Protein AF-J9CCA1-F1 (afdb_monomer)

Secondary structure (DSSP, 8-state):
--HHHHHHHHHHHHHHHHHHHHHHHHHTS-------HHHHHHHHHHH--------SPPPPHHHHHHHHHHHHTS--GGG--------B--HHHHHHHHHH-TT-GGGGT-S-B-

Foldseek 3Di:
DDPVVVVVVVVVVVVVVVVVVVVVVVVPPPPPPPPPVVVVVVVCVVVDDDDLADALDADDPVNVVVVVVVVQPDDDDVNPSPDDDDKDQDQVVLVVVCVVPVPNVSSNHDRMDD

Mean predicted aligned error: 9.98 Å

Organism: NCBI:txid749906

Radius of gyration: 29.13 Å; Cα contacts (8 Å, |Δi|>4): 56; chains: 1; bounding box: 31×52×92 Å

Sequence (114 aa):
MNKYKLVSLVLTVALLATLVRLVFQLEAQPDAQPINRAEVVFQNILARKSVRSFTDEPVRRSQLDTLLRAAMAAPTGRDMRPWKFIVLDERATMDTLAAQLPYAQMLKEAPAAI

Structure (mmCIF, N/CA/C/O backbone):
data_AF-J9CCA1-F1
#
_entry.id   AF-J9CCA1-F1
#
loop_
_atom_site.group_PDB
_atom_site.id
_atom_site.type_symbol
_atom_site.label_atom_id
_atom_site.label_alt_id
_atom_site.label_comp_id
_atom_site.label_asym_id
_atom_site.label_entity_id
_atom_site.label_seq_id
_atom_site.pdbx_PDB_ins_code
_atom_site.Cartn_x
_atom_site.Cartn_y
_atom_site.Cartn_z
_atom_site.occupancy
_atom_site.B_iso_or_equiv
_atom_site.auth_seq_id
_atom_site.auth_comp_id
_atom_site.auth_asym_id
_atom_site.auth_atom_id
_atom_site.pdbx_PDB_model_num
ATOM 1 N N . MET A 1 1 ? 3.220 30.021 -71.509 1.00 63.81 1 MET A N 1
ATOM 2 C CA . MET A 1 1 ? 3.809 29.002 -70.606 1.00 63.81 1 MET A CA 1
ATOM 3 C C . MET A 1 1 ? 2.987 27.722 -70.722 1.00 63.81 1 MET A C 1
ATOM 5 O O . MET A 1 1 ? 1.768 27.818 -70.695 1.00 63.81 1 MET A O 1
ATOM 9 N N . ASN A 1 2 ? 3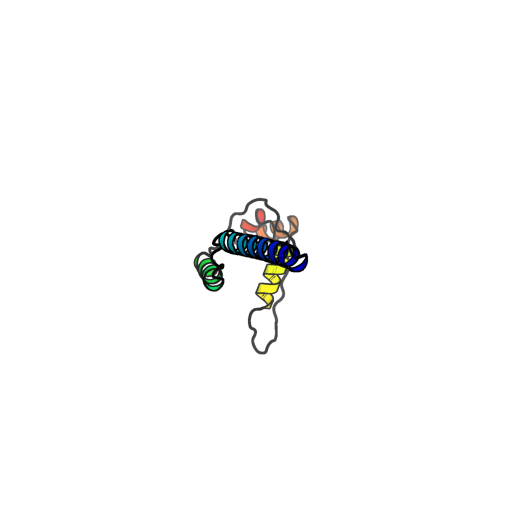.608 26.559 -70.959 1.00 82.81 2 ASN A N 1
ATOM 10 C CA . ASN A 1 2 ? 2.872 25.317 -71.250 1.00 82.81 2 ASN A CA 1
ATOM 11 C C . ASN A 1 2 ? 2.078 24.855 -70.010 1.00 82.81 2 ASN A C 1
ATOM 13 O O . ASN A 1 2 ? 2.614 24.930 -68.904 1.00 82.81 2 ASN A O 1
ATOM 17 N N . LYS A 1 3 ? 0.833 24.385 -70.173 1.00 78.69 3 LYS A N 1
ATOM 18 C CA . LYS A 1 3 ? -0.077 24.041 -69.054 1.00 78.69 3 LYS A CA 1
ATOM 19 C C . LYS A 1 3 ? 0.56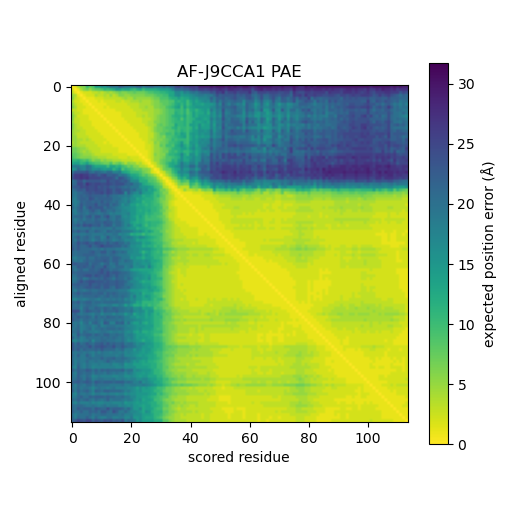9 23.059 -68.063 1.00 78.69 3 LYS A C 1
ATOM 21 O O . LYS A 1 3 ? 0.443 23.223 -66.856 1.00 78.69 3 LYS A O 1
ATOM 26 N N . TYR A 1 4 ? 1.375 22.129 -68.572 1.00 85.56 4 TYR A N 1
ATOM 27 C CA . TYR A 1 4 ? 2.147 21.168 -67.777 1.00 85.56 4 TYR A CA 1
ATOM 28 C C . TYR A 1 4 ? 3.233 21.808 -66.896 1.00 85.56 4 TYR A C 1
ATOM 30 O O . TYR A 1 4 ? 3.473 21.343 -65.787 1.00 85.56 4 TYR A O 1
ATOM 38 N N . LYS A 1 5 ? 3.860 22.908 -67.343 1.00 84.56 5 LYS A N 1
ATOM 39 C CA . LYS A 1 5 ? 4.859 23.643 -66.546 1.00 84.56 5 LYS A CA 1
ATOM 40 C C . LYS A 1 5 ? 4.210 24.377 -65.371 1.00 84.56 5 LYS A C 1
ATOM 42 O O . LYS A 1 5 ? 4.796 24.421 -64.297 1.00 84.56 5 LYS A O 1
ATOM 47 N N . LEU A 1 6 ? 2.997 24.905 -65.560 1.00 87.75 6 LEU A N 1
ATOM 48 C CA . LEU A 1 6 ? 2.233 25.550 -64.488 1.00 87.75 6 LEU A CA 1
ATOM 49 C C . LEU A 1 6 ? 1.795 24.528 -63.427 1.00 87.75 6 LEU A C 1
ATOM 51 O O . LEU A 1 6 ? 1.995 24.763 -62.242 1.00 87.75 6 LEU A O 1
ATOM 55 N N . VAL A 1 7 ? 1.268 23.371 -63.849 1.00 88.81 7 VAL A N 1
ATOM 56 C CA . VAL A 1 7 ? 0.875 22.285 -62.930 1.00 88.81 7 VAL A CA 1
ATOM 57 C C . VAL A 1 7 ? 2.082 21.750 -62.159 1.00 88.81 7 VAL A C 1
ATOM 59 O O . VAL A 1 7 ? 2.013 21.602 -60.942 1.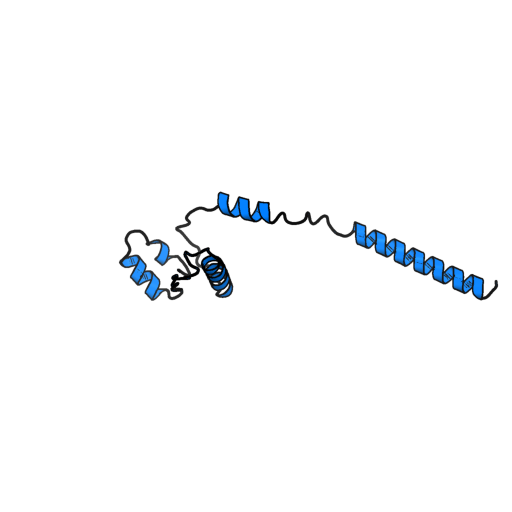00 88.81 7 VAL A O 1
ATOM 62 N N . SER A 1 8 ? 3.208 21.523 -62.842 1.00 90.31 8 SER A N 1
ATOM 63 C CA . SER A 1 8 ? 4.436 21.066 -62.190 1.00 90.31 8 SER A CA 1
ATOM 64 C C . SER A 1 8 ? 4.935 22.060 -61.145 1.00 90.31 8 SER A C 1
ATOM 66 O O . SER A 1 8 ? 5.341 21.616 -60.080 1.00 90.31 8 SER A O 1
ATOM 68 N N . LEU A 1 9 ? 4.882 23.369 -61.425 1.00 94.19 9 LEU A N 1
ATOM 69 C CA . LEU A 1 9 ? 5.314 24.417 -60.495 1.00 94.19 9 LEU A CA 1
ATOM 70 C C . LEU A 1 9 ? 4.442 24.461 -59.233 1.00 94.19 9 LEU A C 1
ATOM 72 O O . LEU A 1 9 ? 4.956 24.590 -58.125 1.00 94.19 9 LEU A O 1
ATOM 76 N N . VAL A 1 10 ? 3.123 24.327 -59.391 1.00 93.62 10 VAL A N 1
ATOM 77 C CA . VAL A 1 10 ? 2.188 24.297 -58.256 1.00 93.62 10 VAL A CA 1
ATOM 78 C C . VAL A 1 10 ? 2.446 23.075 -57.373 1.00 93.62 10 VAL A C 1
ATOM 80 O O . VAL A 1 10 ? 2.468 23.201 -56.150 1.00 93.62 10 VAL A O 1
ATOM 83 N N . LEU A 1 11 ? 2.705 21.909 -57.974 1.00 92.44 11 LEU A N 1
ATOM 84 C CA . LEU A 1 11 ? 3.009 20.683 -57.233 1.00 92.44 11 LEU A CA 1
ATOM 85 C C . LEU A 1 11 ? 4.337 20.770 -56.471 1.00 92.44 11 LEU A C 1
ATOM 87 O O . LEU A 1 11 ? 4.388 20.334 -55.325 1.00 92.44 11 LEU A O 1
ATOM 91 N N . THR A 1 12 ? 5.392 21.364 -57.044 1.00 95.12 12 THR A N 1
ATOM 92 C CA . THR A 1 12 ? 6.661 21.552 -56.317 1.00 95.12 12 THR A CA 1
ATOM 93 C C . THR A 1 12 ? 6.523 22.524 -55.158 1.00 95.12 12 THR A C 1
ATOM 95 O O . THR A 1 12 ? 7.063 22.256 -54.089 1.00 95.12 12 THR A O 1
ATOM 98 N N . VAL A 1 13 ? 5.789 23.627 -55.331 1.00 96.44 13 VAL A N 1
ATOM 99 C CA . VAL A 1 13 ? 5.548 24.585 -54.241 1.00 96.44 13 VAL A CA 1
ATOM 100 C C . VAL A 1 13 ? 4.715 23.945 -53.129 1.00 96.44 13 VAL A C 1
ATOM 102 O O . VAL A 1 13 ? 5.053 24.097 -51.958 1.00 96.44 13 VAL A O 1
ATOM 105 N N . ALA A 1 14 ? 3.674 23.182 -53.476 1.00 95.00 14 ALA A N 1
ATOM 106 C CA . ALA A 1 14 ? 2.872 22.452 -52.499 1.00 95.00 14 ALA A CA 1
ATOM 107 C C . ALA A 1 14 ? 3.709 21.405 -51.746 1.00 95.00 14 ALA A C 1
ATOM 109 O O . ALA A 1 14 ? 3.649 21.347 -50.519 1.00 95.00 14 ALA A O 1
ATOM 110 N N . LEU A 1 15 ? 4.542 20.638 -52.459 1.00 95.44 15 LEU A N 1
ATOM 111 C CA . LEU A 1 15 ? 5.439 19.651 -51.858 1.00 95.44 15 LEU A CA 1
ATOM 112 C C . LEU A 1 15 ? 6.441 20.316 -50.905 1.00 95.44 15 LEU A C 1
ATOM 114 O O . LEU A 1 15 ? 6.590 19.873 -49.768 1.00 95.44 15 LEU A O 1
ATOM 118 N N . LEU A 1 16 ? 7.074 21.414 -51.327 1.00 96.56 16 LEU A N 1
ATOM 119 C CA . LEU A 1 16 ? 7.9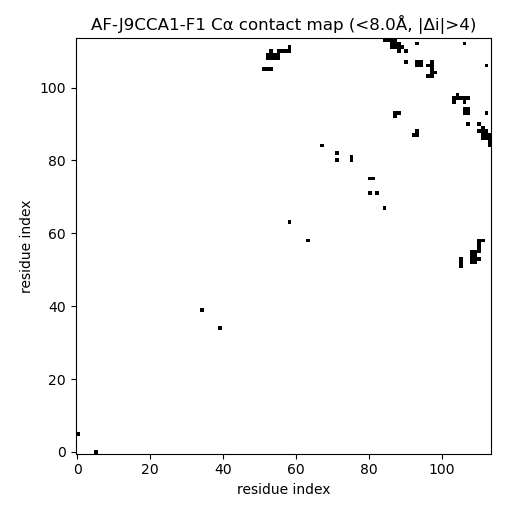85 22.192 -50.486 1.00 96.56 16 LEU A CA 1
ATOM 120 C C . LEU A 1 16 ? 7.281 22.728 -49.239 1.00 96.56 16 LEU A C 1
ATOM 122 O O . LEU A 1 16 ? 7.802 22.567 -48.142 1.00 96.56 16 LEU A O 1
ATOM 126 N N . ALA A 1 17 ? 6.080 23.291 -49.376 1.00 95.31 17 ALA A N 1
ATOM 127 C CA . ALA A 1 17 ? 5.304 23.768 -48.234 1.00 95.31 17 ALA A CA 1
ATOM 128 C C . ALA A 1 17 ? 4.962 22.631 -47.255 1.00 95.31 17 ALA A C 1
ATOM 130 O O . ALA A 1 17 ? 5.062 22.815 -46.042 1.00 95.31 17 ALA A O 1
ATOM 131 N N . THR A 1 18 ? 4.610 21.440 -47.756 1.00 93.25 18 THR A N 1
ATOM 132 C CA . THR A 1 18 ? 4.360 20.272 -46.897 1.00 93.25 18 THR A CA 1
ATOM 133 C C . THR A 1 18 ? 5.620 19.748 -46.218 1.00 93.25 18 THR A C 1
ATOM 135 O O . THR A 1 18 ? 5.560 19.408 -45.041 1.00 93.25 18 THR A O 1
ATOM 138 N N . LEU A 1 19 ? 6.762 19.729 -46.912 1.00 94.50 19 LEU A N 1
ATOM 139 C CA . LEU A 1 19 ? 8.045 19.312 -46.344 1.00 94.50 19 LEU A CA 1
ATOM 140 C C . LEU A 1 19 ? 8.505 20.283 -45.259 1.00 94.50 19 LEU A C 1
ATOM 142 O O . LEU A 1 19 ? 8.883 19.852 -44.177 1.00 94.50 19 LEU A O 1
ATOM 146 N N . VAL A 1 20 ? 8.400 21.587 -45.513 1.00 94.19 20 VAL A N 1
ATOM 147 C CA . VAL A 1 20 ? 8.700 22.629 -44.525 1.00 94.19 20 VAL A CA 1
ATOM 148 C C . VAL A 1 20 ? 7.796 22.475 -43.303 1.00 94.19 20 VAL A C 1
ATOM 150 O O . VAL A 1 20 ? 8.284 22.451 -42.177 1.00 94.19 20 VAL A O 1
ATOM 153 N N . ARG A 1 21 ? 6.486 22.284 -43.505 1.00 91.19 21 ARG A N 1
ATOM 154 C CA . ARG A 1 21 ? 5.542 22.045 -42.403 1.00 91.19 21 ARG A CA 1
ATOM 155 C C . ARG A 1 21 ? 5.883 20.782 -41.606 1.00 91.19 21 ARG A C 1
ATOM 157 O O . ARG A 1 21 ? 5.772 20.806 -40.386 1.00 91.19 21 ARG A O 1
ATOM 164 N N . LEU A 1 22 ? 6.307 19.710 -42.274 1.00 88.44 22 LEU A N 1
ATOM 165 C CA . LEU A 1 22 ? 6.725 18.463 -41.632 1.00 88.44 22 LEU A CA 1
ATOM 166 C C . LEU A 1 22 ? 7.990 18.659 -40.785 1.00 88.44 22 LEU A C 1
ATOM 168 O O . LEU A 1 22 ? 8.029 18.194 -39.652 1.00 88.44 22 LEU A O 1
ATOM 172 N N . VAL A 1 23 ? 8.989 19.381 -41.301 1.00 89.31 23 VAL A N 1
ATOM 173 C CA . VAL A 1 23 ? 10.226 19.700 -40.567 1.00 89.31 23 VAL A CA 1
ATOM 174 C C . VAL A 1 23 ? 9.915 20.521 -39.316 1.00 89.31 23 VAL A C 1
ATOM 176 O O . VAL A 1 23 ? 10.324 20.135 -38.225 1.00 89.31 23 VAL A O 1
ATOM 179 N N . PHE A 1 24 ? 9.100 21.573 -39.438 1.00 86.56 24 PHE A N 1
ATOM 180 C CA . PHE A 1 24 ? 8.679 22.362 -38.277 1.00 86.56 24 PHE A CA 1
ATOM 181 C C . PHE A 1 24 ? 7.897 21.537 -37.250 1.00 86.56 24 PHE A C 1
ATOM 183 O O . PHE A 1 24 ? 8.001 21.791 -36.057 1.00 86.56 24 PHE A O 1
ATOM 190 N N . GLN A 1 25 ? 7.122 20.541 -37.684 1.00 80.50 25 GLN A N 1
ATOM 191 C CA . GLN A 1 25 ? 6.375 19.669 -36.778 1.00 80.50 25 GLN A CA 1
ATOM 192 C C . GLN A 1 25 ? 7.276 18.660 -36.045 1.00 80.50 25 GLN A C 1
ATOM 194 O O . GLN A 1 25 ? 6.960 18.289 -34.917 1.00 80.50 25 GLN A O 1
ATOM 199 N N . LEU A 1 26 ? 8.394 18.250 -36.655 1.00 76.12 26 LEU A N 1
ATOM 200 C CA . LEU A 1 26 ? 9.416 17.416 -36.015 1.00 76.12 26 LEU A CA 1
ATOM 201 C C . LEU A 1 26 ? 10.242 18.211 -34.994 1.00 76.12 26 LEU A C 1
ATOM 203 O O . LEU A 1 26 ? 10.538 17.689 -33.926 1.00 76.12 26 LEU A O 1
ATOM 207 N N . GLU A 1 27 ? 10.572 19.471 -35.292 1.00 73.06 27 GLU A N 1
ATOM 208 C CA . GLU A 1 27 ? 11.289 20.358 -34.362 1.00 73.06 27 GLU A CA 1
ATOM 209 C C . GLU A 1 27 ? 10.399 20.869 -33.219 1.00 73.06 27 GLU A C 1
ATOM 211 O O . GLU A 1 27 ? 10.873 21.082 -32.108 1.00 73.06 27 GLU A O 1
ATOM 216 N N . ALA A 1 28 ? 9.101 21.061 -33.472 1.00 66.62 28 ALA A N 1
ATOM 217 C CA . ALA A 1 28 ? 8.149 21.558 -32.478 1.00 66.62 28 ALA A CA 1
ATOM 218 C C . ALA A 1 28 ? 7.647 20.482 -31.507 1.00 66.62 28 ALA A C 1
ATOM 220 O O . ALA A 1 28 ? 6.819 20.788 -30.645 1.00 66.62 28 ALA A O 1
ATOM 221 N N . GLN A 1 29 ? 8.105 19.234 -31.629 1.00 60.28 29 GLN A N 1
ATOM 222 C CA . GLN A 1 29 ? 7.888 18.252 -30.581 1.00 60.28 29 GLN A CA 1
ATOM 223 C C . GLN A 1 29 ? 8.781 18.672 -29.406 1.00 60.28 29 GLN A C 1
ATOM 225 O O . GLN A 1 29 ? 10.001 18.596 -29.533 1.00 60.28 29 GLN A O 1
ATOM 230 N N . PRO A 1 30 ? 8.217 19.164 -28.283 1.00 59.47 30 PRO A N 1
ATOM 231 C CA . PRO A 1 30 ? 9.045 19.502 -27.139 1.00 59.47 30 PRO A CA 1
ATOM 232 C C . PRO A 1 30 ? 9.810 18.241 -26.749 1.00 59.47 30 PRO A C 1
ATOM 234 O O . PRO A 1 30 ? 9.229 17.153 -26.822 1.00 59.47 30 PRO A O 1
ATOM 237 N N . ASP A 1 31 ? 11.071 18.393 -26.342 1.00 56.69 31 ASP A N 1
ATOM 238 C CA . ASP A 1 31 ? 11.914 17.345 -25.761 1.00 56.69 31 ASP A CA 1
ATOM 239 C C . ASP A 1 31 ? 11.248 16.764 -24.501 1.00 56.69 31 ASP A C 1
ATOM 241 O O . ASP A 1 31 ? 11.661 16.987 -23.362 1.00 56.69 31 ASP A O 1
ATOM 245 N N . ALA A 1 32 ? 10.171 16.008 -24.676 1.00 59.78 32 ALA A N 1
ATOM 246 C CA . ALA A 1 32 ? 9.632 15.131 -23.671 1.00 59.78 32 ALA A CA 1
ATOM 247 C C . ALA A 1 32 ? 10.622 13.976 -23.597 1.00 59.78 32 ALA A C 1
ATOM 249 O O . ALA A 1 32 ? 10.475 12.965 -24.286 1.00 59.78 32 ALA A O 1
ATOM 250 N N . GLN A 1 33 ? 11.673 14.174 -22.797 1.00 61.69 33 GLN A N 1
ATOM 251 C CA . GLN A 1 33 ? 12.594 13.116 -22.415 1.00 61.69 33 GLN A CA 1
ATOM 252 C C . GLN A 1 33 ? 11.749 11.884 -22.069 1.00 61.69 33 GLN A C 1
ATOM 254 O O . GLN A 1 33 ? 10.847 11.988 -21.225 1.00 61.69 33 GLN A O 1
ATOM 259 N N . PRO A 1 34 ? 11.947 10.745 -22.756 1.00 70.94 34 PRO A N 1
ATOM 260 C CA . PRO A 1 34 ? 11.113 9.580 -22.533 1.00 70.94 34 PRO A CA 1
ATOM 261 C C . PRO A 1 34 ? 11.210 9.210 -21.055 1.00 70.94 34 PRO A C 1
ATOM 263 O O . PRO A 1 34 ? 12.307 9.025 -20.530 1.00 70.94 34 PRO A O 1
ATOM 266 N N . ILE A 1 35 ? 10.063 9.141 -20.368 1.00 76.62 35 ILE A N 1
ATOM 267 C CA . ILE A 1 35 ? 10.023 8.799 -18.944 1.00 76.62 35 ILE A CA 1
ATOM 268 C C . ILE A 1 35 ? 10.740 7.461 -18.770 1.00 76.62 35 ILE A C 1
ATOM 270 O O . ILE A 1 35 ? 10.254 6.421 -19.226 1.00 76.62 35 ILE A O 1
ATOM 274 N N . ASN A 1 36 ? 11.886 7.482 -18.091 1.00 91.06 36 ASN A N 1
ATOM 275 C CA . ASN A 1 36 ? 12.598 6.266 -17.746 1.00 91.06 36 ASN A CA 1
ATOM 276 C C . ASN A 1 36 ? 11.797 5.526 -16.666 1.00 91.06 36 ASN A C 1
ATOM 278 O O . ASN A 1 36 ? 11.890 5.814 -15.475 1.00 91.06 36 ASN A O 1
ATOM 282 N N . ARG A 1 37 ? 10.968 4.575 -17.100 1.00 92.62 37 ARG A N 1
ATOM 283 C CA . ARG A 1 37 ? 10.064 3.823 -16.219 1.00 92.62 37 ARG A CA 1
ATOM 284 C C . ARG A 1 37 ? 10.811 3.039 -15.144 1.00 92.62 37 ARG A C 1
ATOM 286 O O . ARG A 1 37 ? 10.312 2.946 -14.028 1.00 92.62 37 ARG A O 1
ATOM 293 N N . ALA A 1 38 ? 11.983 2.493 -15.471 1.00 94.62 38 ALA A N 1
ATOM 294 C CA . ALA A 1 38 ? 12.801 1.765 -14.507 1.00 94.62 38 ALA A CA 1
ATOM 295 C C . ALA A 1 38 ? 13.269 2.697 -13.384 1.00 94.62 38 ALA A C 1
ATOM 297 O O . ALA A 1 38 ? 13.140 2.348 -12.215 1.00 94.62 38 ALA A O 1
ATOM 298 N N . GLU A 1 39 ? 13.704 3.907 -13.740 1.00 95.19 39 GLU A N 1
ATOM 299 C CA . GLU A 1 39 ? 14.114 4.919 -12.767 1.00 95.19 39 GLU A CA 1
ATOM 300 C C . GLU A 1 39 ? 12.950 5.354 -11.871 1.00 95.19 39 GLU A C 1
ATOM 302 O O . GLU A 1 39 ? 13.084 5.375 -10.652 1.00 95.19 39 GLU A O 1
ATOM 307 N N . VAL A 1 40 ? 11.770 5.620 -12.446 1.00 96.25 40 VAL A N 1
ATOM 308 C CA . VAL A 1 40 ? 10.572 5.988 -11.667 1.00 96.25 40 VAL A CA 1
ATOM 309 C C . VAL A 1 40 ? 10.214 4.905 -10.646 1.00 96.25 40 VAL A C 1
ATOM 311 O O . VAL A 1 40 ? 9.941 5.216 -9.486 1.00 96.25 40 VAL A O 1
ATOM 314 N N . VAL A 1 41 ? 10.226 3.633 -11.057 1.00 96.44 41 VAL A N 1
ATOM 315 C CA . VAL A 1 41 ? 9.943 2.502 -10.160 1.00 96.44 41 VAL A CA 1
ATOM 316 C C . VAL A 1 41 ? 11.016 2.386 -9.078 1.00 96.44 41 VAL A C 1
ATOM 318 O O . VAL A 1 41 ? 10.685 2.239 -7.902 1.00 96.44 41 VAL A O 1
ATOM 321 N N . PHE A 1 42 ? 12.292 2.486 -9.455 1.00 97.62 42 PHE A N 1
ATOM 322 C CA . PHE A 1 42 ? 13.410 2.374 -8.524 1.00 97.62 42 PHE A CA 1
ATOM 323 C C . PHE A 1 42 ? 13.371 3.475 -7.457 1.00 97.62 42 PHE A C 1
ATOM 325 O O . PHE A 1 42 ? 13.411 3.181 -6.261 1.00 97.62 42 PHE A O 1
ATOM 332 N N . GLN A 1 43 ? 13.171 4.729 -7.866 1.00 97.44 43 GLN A N 1
ATOM 333 C CA . GLN A 1 43 ? 13.052 5.858 -6.944 1.00 97.44 43 GLN A CA 1
ATOM 334 C C . GLN A 1 43 ? 11.820 5.751 -6.044 1.00 97.44 43 GLN A C 1
ATOM 336 O O . GLN A 1 43 ? 11.902 6.066 -4.858 1.00 97.44 43 GLN A O 1
ATOM 341 N N . ASN A 1 44 ? 10.688 5.254 -6.554 1.00 97.44 44 ASN A N 1
ATOM 342 C CA . ASN A 1 44 ? 9.499 5.038 -5.7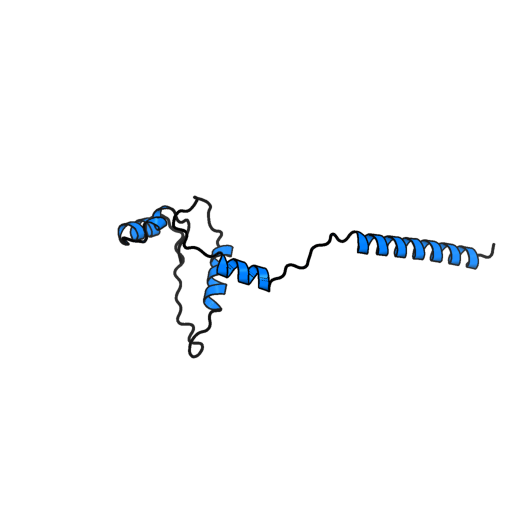28 1.00 97.44 44 ASN A CA 1
ATOM 343 C C . ASN A 1 44 ? 9.754 4.028 -4.595 1.00 97.44 44 ASN A C 1
ATOM 345 O O . ASN A 1 44 ? 9.346 4.267 -3.457 1.00 97.44 44 ASN A O 1
ATOM 349 N N . ILE A 1 45 ? 10.471 2.937 -4.887 1.00 97.62 45 ILE A N 1
ATOM 350 C CA . ILE A 1 45 ? 10.850 1.930 -3.887 1.00 97.62 45 ILE A CA 1
ATOM 351 C C . ILE A 1 45 ? 11.774 2.543 -2.828 1.00 97.62 45 ILE A C 1
ATOM 353 O O . ILE A 1 45 ? 11.532 2.361 -1.632 1.00 97.62 45 ILE A O 1
ATOM 357 N N . LEU A 1 46 ? 12.802 3.289 -3.248 1.00 98.00 46 LEU A N 1
ATOM 358 C CA . LEU A 1 46 ? 13.781 3.889 -2.334 1.00 98.00 46 LEU A CA 1
ATOM 359 C C . LEU A 1 46 ? 13.193 5.017 -1.475 1.00 98.00 46 LEU A C 1
ATOM 361 O O . LEU A 1 46 ? 13.554 5.151 -0.308 1.00 98.00 46 LEU A O 1
ATOM 365 N N . ALA A 1 47 ? 12.263 5.803 -2.019 1.00 98.19 47 ALA A N 1
ATOM 366 C CA . ALA A 1 47 ? 11.633 6.915 -1.311 1.00 98.19 47 ALA A CA 1
ATOM 367 C C . ALA A 1 47 ? 10.524 6.481 -0.330 1.00 98.19 47 ALA A C 1
ATOM 369 O O . ALA A 1 47 ? 10.033 7.300 0.456 1.00 98.19 47 ALA A O 1
ATOM 370 N N . ARG A 1 48 ? 10.091 5.212 -0.359 1.00 98.00 48 ARG A N 1
ATOM 371 C CA . ARG A 1 48 ? 8.973 4.722 0.458 1.00 98.00 48 ARG A CA 1
ATOM 372 C C . ARG A 1 48 ? 9.277 4.837 1.957 1.00 98.00 48 ARG A C 1
ATOM 374 O O . ARG A 1 48 ? 10.222 4.250 2.481 1.00 98.00 48 ARG A O 1
ATOM 381 N N . LYS A 1 49 ? 8.365 5.483 2.685 1.00 98.12 49 LYS A N 1
ATOM 382 C CA . LYS A 1 49 ? 8.354 5.603 4.152 1.00 98.12 49 LYS A CA 1
ATOM 383 C C . LYS A 1 49 ? 6.988 5.218 4.718 1.00 98.12 49 LYS A C 1
ATOM 385 O O . LYS A 1 49 ? 5.981 5.298 4.022 1.00 98.12 49 LYS A O 1
ATOM 390 N N . SER A 1 50 ? 6.940 4.797 5.981 1.00 98.06 50 SER A N 1
ATOM 391 C CA . SER A 1 50 ? 5.664 4.564 6.671 1.00 98.06 50 SER A CA 1
ATOM 392 C C . SER A 1 50 ? 5.061 5.902 7.100 1.00 98.06 50 SER A C 1
ATOM 394 O O . SER A 1 50 ? 5.608 6.566 7.980 1.00 98.06 50 SER A O 1
ATOM 396 N N . VAL A 1 51 ? 3.944 6.287 6.486 1.00 97.69 51 VAL A N 1
ATOM 397 C CA . VAL A 1 51 ? 3.164 7.482 6.842 1.00 97.69 51 VAL A CA 1
ATOM 398 C C . VAL A 1 51 ? 2.107 7.093 7.880 1.00 97.69 51 VAL A C 1
ATOM 400 O O . VAL A 1 51 ? 1.511 6.024 7.776 1.00 97.69 51 VAL A O 1
ATOM 403 N N . ARG A 1 52 ? 1.931 7.914 8.924 1.00 97.69 52 ARG A N 1
ATOM 404 C CA . ARG A 1 52 ? 1.012 7.648 10.053 1.00 97.69 52 ARG A CA 1
ATOM 405 C C . ARG A 1 52 ? 0.174 8.862 10.468 1.00 97.69 52 ARG A C 1
ATOM 407 O O . ARG A 1 52 ? -0.402 8.849 11.546 1.00 97.69 52 ARG A O 1
ATOM 414 N N . SER A 1 53 ? 0.142 9.891 9.634 1.00 97.62 53 SER A N 1
ATOM 415 C CA . SER A 1 53 ? -0.771 11.023 9.758 1.00 97.62 53 SER A CA 1
ATOM 416 C C . SER A 1 53 ? -1.214 11.399 8.353 1.00 97.62 53 SER A C 1
ATOM 418 O O . SER A 1 53 ? -0.391 11.367 7.429 1.00 97.62 53 SER A O 1
ATOM 420 N N . PHE A 1 54 ? -2.508 11.649 8.186 1.00 97.38 54 PHE A N 1
ATOM 421 C CA . PHE A 1 54 ? -3.151 11.762 6.880 1.00 97.38 54 PHE A CA 1
ATOM 422 C C . PHE A 1 54 ? -4.019 13.013 6.815 1.00 97.38 54 PHE A C 1
ATOM 424 O O . PHE A 1 54 ? -4.529 13.488 7.825 1.00 97.38 54 PHE A O 1
ATOM 431 N N . THR A 1 55 ? -4.180 13.541 5.607 1.00 97.00 55 THR A N 1
ATOM 432 C CA . THR A 1 55 ? -5.198 14.553 5.330 1.00 97.00 55 THR A CA 1
ATOM 433 C C . THR A 1 55 ? -6.579 13.901 5.255 1.00 97.00 55 THR A C 1
ATOM 435 O O . THR A 1 55 ? -6.706 12.678 5.176 1.00 97.00 55 THR A O 1
ATOM 438 N N . ASP A 1 56 ? -7.616 14.730 5.233 1.00 94.31 56 ASP A 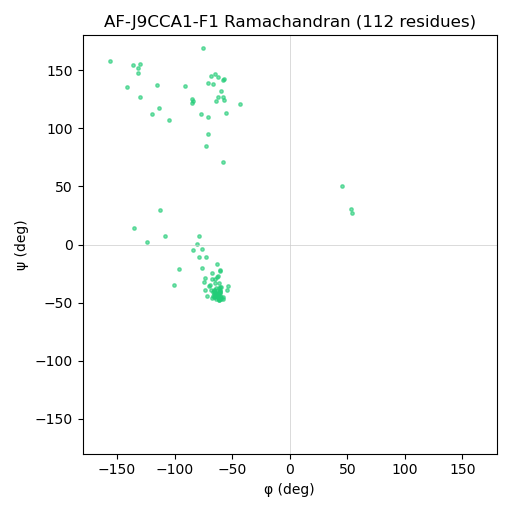N 1
ATOM 439 C CA . ASP A 1 56 ? -9.007 14.340 5.001 1.00 94.31 56 ASP A CA 1
ATOM 440 C C . ASP A 1 56 ? -9.334 14.110 3.511 1.00 94.31 56 ASP A C 1
ATOM 442 O O . ASP A 1 56 ? -10.492 13.885 3.153 1.00 94.31 56 ASP A O 1
ATOM 446 N N . GLU A 1 57 ? -8.327 14.139 2.627 1.00 96.69 57 GLU A N 1
ATOM 447 C CA . GLU A 1 57 ? -8.519 13.911 1.196 1.00 96.69 57 GLU A CA 1
ATOM 448 C C . GLU A 1 57 ? -9.022 12.475 0.945 1.00 96.69 57 GLU A C 1
ATOM 450 O O . GLU A 1 57 ? -8.357 11.504 1.328 1.00 96.69 57 GLU A O 1
ATOM 455 N N . PRO A 1 58 ? -10.176 12.299 0.274 1.00 94.81 58 PRO A N 1
ATOM 456 C CA . PRO A 1 58 ? -10.727 10.975 0.035 1.00 94.81 58 PRO A CA 1
ATOM 457 C C . PRO A 1 58 ? -9.897 10.198 -0.991 1.00 94.81 58 PRO A C 1
ATOM 459 O O . PRO A 1 58 ? -9.521 10.708 -2.049 1.00 94.81 58 PRO A O 1
ATOM 462 N N . VAL A 1 59 ? -9.697 8.905 -0.733 1.00 96.44 59 VAL A N 1
ATOM 463 C CA . VAL A 1 59 ? -9.076 7.993 -1.700 1.00 96.44 59 VAL A CA 1
ATOM 464 C C . VAL A 1 59 ? -10.142 7.495 -2.671 1.00 96.44 59 VAL A C 1
ATOM 466 O O . VAL A 1 59 ? -11.147 6.905 -2.274 1.00 96.44 59 VAL A O 1
ATOM 469 N N . ARG A 1 60 ? -9.928 7.698 -3.974 1.00 97.06 60 ARG A N 1
ATOM 470 C CA . ARG A 1 60 ? -10.871 7.227 -4.997 1.00 97.06 60 ARG A CA 1
ATOM 471 C C . ARG A 1 60 ? -10.865 5.707 -5.066 1.00 97.06 60 ARG A C 1
ATOM 473 O O . ARG A 1 60 ? -9.807 5.077 -5.018 1.00 97.06 60 ARG A O 1
ATOM 480 N N . ARG A 1 61 ? -12.031 5.115 -5.337 1.00 95.88 61 ARG A N 1
ATOM 481 C CA . ARG A 1 61 ? -12.158 3.658 -5.486 1.00 95.88 61 ARG A CA 1
ATOM 482 C C . ARG A 1 61 ? -11.190 3.072 -6.520 1.00 95.88 61 ARG A C 1
ATOM 484 O O . ARG A 1 61 ? -10.565 2.053 -6.261 1.00 95.88 61 ARG A O 1
ATOM 491 N N . SER A 1 62 ? -10.975 3.769 -7.635 1.00 97.88 62 SER A N 1
ATOM 492 C CA . SER A 1 62 ? -10.028 3.346 -8.674 1.00 97.88 62 SER A CA 1
ATOM 493 C C . SER A 1 62 ? -8.569 3.281 -8.202 1.00 97.88 62 SER A C 1
ATOM 495 O O . SER A 1 62 ? -7.789 2.477 -8.718 1.00 97.88 62 SER A O 1
ATOM 497 N N . GLN A 1 63 ? -8.182 4.092 -7.212 1.00 97.56 63 GLN A N 1
ATOM 498 C CA . GLN A 1 63 ? -6.852 4.025 -6.604 1.00 97.56 63 GLN A CA 1
ATOM 499 C C . GLN A 1 63 ? -6.725 2.768 -5.737 1.00 97.56 63 GLN A C 1
ATOM 501 O O . GLN A 1 63 ? -5.740 2.046 -5.871 1.00 97.56 63 GLN A O 1
ATOM 506 N N . LEU A 1 64 ? -7.744 2.455 -4.926 1.00 97.75 64 LEU A N 1
ATOM 507 C CA . LEU A 1 64 ? -7.797 1.217 -4.137 1.00 97.75 64 LEU A CA 1
ATOM 508 C C . LEU A 1 64 ? -7.765 -0.020 -5.044 1.00 97.75 64 LEU A C 1
ATOM 510 O O . LEU A 1 64 ? -6.975 -0.931 -4.811 1.00 97.75 64 LEU A O 1
ATOM 514 N N . ASP A 1 65 ? -8.532 -0.019 -6.135 1.00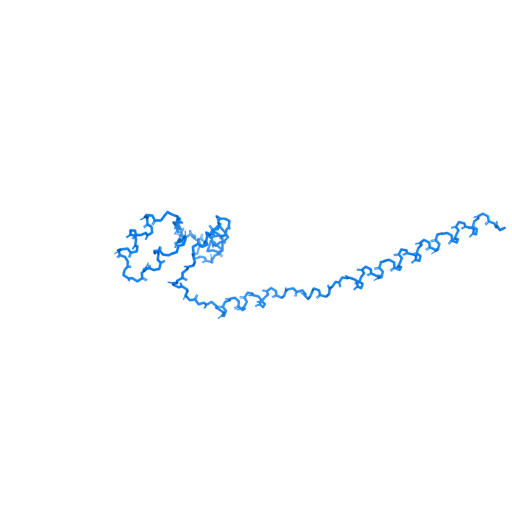 97.88 65 ASP A N 1
ATOM 515 C CA . ASP A 1 65 ? -8.527 -1.115 -7.108 1.00 97.88 65 ASP A CA 1
ATOM 516 C C . ASP A 1 65 ? -7.145 -1.300 -7.755 1.00 97.88 65 ASP A C 1
ATOM 518 O O . ASP A 1 65 ? -6.704 -2.428 -7.983 1.00 97.88 65 ASP A O 1
ATOM 522 N N . THR A 1 66 ? -6.432 -0.202 -8.029 1.00 98.50 66 THR A N 1
ATOM 523 C CA . THR A 1 66 ? -5.057 -0.248 -8.553 1.00 98.50 66 THR A CA 1
ATOM 524 C C . THR A 1 66 ? -4.099 -0.878 -7.538 1.00 98.50 66 THR A C 1
ATOM 526 O O . THR A 1 66 ? -3.303 -1.741 -7.911 1.00 98.50 66 THR A O 1
ATOM 529 N N . LEU A 1 67 ? -4.205 -0.509 -6.256 1.00 98.12 67 LEU A N 1
ATOM 530 C CA . LEU A 1 67 ? -3.399 -1.091 -5.176 1.00 98.12 67 LEU A CA 1
ATOM 531 C C . LEU A 1 67 ? -3.673 -2.589 -5.006 1.00 98.12 67 LEU A C 1
ATOM 533 O O . LEU A 1 67 ? -2.737 -3.380 -4.919 1.00 98.12 67 LEU A O 1
ATOM 537 N N . LEU A 1 68 ? -4.944 -2.995 -5.027 1.00 98.38 68 LEU A N 1
ATOM 538 C CA . LEU A 1 68 ? -5.328 -4.402 -4.931 1.00 98.38 68 LEU A CA 1
ATOM 539 C C . LEU A 1 68 ? -4.833 -5.212 -6.131 1.00 98.38 68 LEU A C 1
ATOM 541 O O . LEU A 1 68 ? -4.327 -6.317 -5.956 1.00 98.38 68 LEU A O 1
ATOM 545 N N . ARG A 1 69 ? -4.921 -4.671 -7.353 1.00 98.44 69 ARG A N 1
ATOM 546 C CA . ARG A 1 69 ? -4.356 -5.317 -8.551 1.00 98.44 69 ARG A CA 1
ATOM 547 C C . ARG A 1 69 ? -2.847 -5.504 -8.431 1.00 98.44 69 ARG A C 1
ATOM 549 O O . ARG A 1 69 ? -2.355 -6.573 -8.776 1.00 98.44 69 ARG A O 1
ATOM 556 N N . ALA A 1 70 ? -2.134 -4.501 -7.919 1.00 98.06 70 ALA A N 1
ATOM 557 C CA . ALA A 1 70 ? -0.701 -4.607 -7.664 1.00 98.06 70 ALA A CA 1
ATOM 558 C C . ALA A 1 70 ? -0.394 -5.683 -6.607 1.00 98.06 70 ALA A C 1
ATOM 560 O O . ALA A 1 70 ? 0.487 -6.511 -6.820 1.00 98.06 70 ALA A O 1
ATOM 561 N N . ALA A 1 71 ? -1.161 -5.732 -5.512 1.00 97.88 71 ALA A N 1
ATOM 562 C CA . ALA A 1 71 ? -1.003 -6.746 -4.472 1.00 97.88 71 ALA A CA 1
ATOM 563 C C . ALA A 1 71 ? -1.263 -8.171 -4.998 1.00 97.88 71 ALA A C 1
ATOM 565 O O . ALA A 1 71 ? -0.491 -9.084 -4.719 1.00 97.88 71 ALA A O 1
ATOM 566 N N . MET A 1 72 ? -2.303 -8.356 -5.820 1.00 98.25 72 MET A N 1
ATOM 567 C CA . MET A 1 72 ? -2.637 -9.643 -6.448 1.00 98.25 72 MET A CA 1
ATOM 568 C C . MET A 1 72 ? -1.681 -10.055 -7.579 1.00 98.25 72 MET A C 1
ATOM 570 O O . MET A 1 72 ? -1.742 -11.192 -8.042 1.00 98.25 72 MET A O 1
ATOM 574 N N . ALA A 1 73 ? -0.810 -9.156 -8.039 1.00 98.06 73 ALA A N 1
ATOM 575 C CA . ALA A 1 73 ? 0.250 -9.479 -8.992 1.00 98.06 73 ALA A CA 1
ATOM 576 C C . ALA A 1 73 ? 1.508 -10.050 -8.307 1.00 98.06 73 ALA A C 1
ATOM 578 O O . ALA A 1 73 ? 2.449 -10.450 -8.995 1.00 98.06 73 ALA A O 1
ATOM 579 N N . ALA A 1 74 ? 1.545 -10.094 -6.969 1.00 97.81 74 ALA A N 1
ATOM 580 C CA . ALA A 1 74 ? 2.652 -10.685 -6.231 1.00 97.81 74 ALA A CA 1
ATOM 581 C C . ALA A 1 74 ? 2.790 -12.194 -6.534 1.00 97.81 74 ALA A C 1
ATOM 583 O O . ALA A 1 74 ? 1.784 -12.896 -6.681 1.00 97.81 74 ALA A O 1
ATOM 584 N N . PRO A 1 75 ? 4.023 -12.730 -6.599 1.00 97.94 75 PRO A N 1
ATOM 585 C CA . PRO A 1 75 ? 4.230 -14.160 -6.787 1.00 97.94 75 PRO A CA 1
ATOM 586 C C . PRO A 1 75 ? 3.691 -14.946 -5.586 1.00 97.94 75 PRO A C 1
ATOM 588 O O . PRO A 1 75 ? 3.787 -14.502 -4.441 1.00 97.94 75 PRO A O 1
ATOM 591 N N . THR A 1 76 ? 3.170 -16.150 -5.831 1.00 98.19 76 THR A N 1
ATOM 592 C CA . THR A 1 76 ? 2.745 -17.061 -4.758 1.00 98.19 76 THR A CA 1
ATOM 593 C C . THR A 1 76 ? 3.274 -18.463 -4.971 1.00 98.19 76 THR A C 1
ATOM 595 O O . THR A 1 76 ? 3.427 -18.932 -6.100 1.00 98.19 76 THR A O 1
ATOM 598 N N . GLY A 1 77 ? 3.549 -19.153 -3.863 1.00 98.00 77 GLY A N 1
ATOM 599 C CA . GLY A 1 77 ? 3.925 -20.559 -3.906 1.00 98.00 77 GLY A CA 1
ATOM 600 C C . GLY A 1 77 ? 2.826 -21.371 -4.584 1.00 98.00 77 GLY A C 1
ATOM 601 O O . GLY A 1 77 ? 1.664 -21.279 -4.191 1.00 98.00 77 GLY A O 1
ATOM 602 N N . ARG A 1 78 ? 3.202 -22.151 -5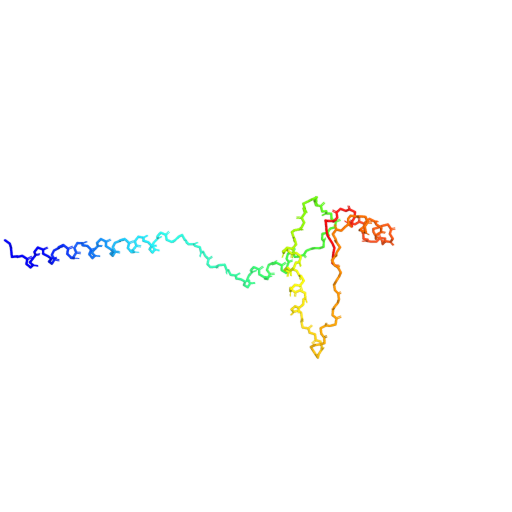.603 1.00 97.31 78 ARG A N 1
ATOM 603 C CA . ARG A 1 78 ? 2.288 -23.013 -6.372 1.00 97.31 78 ARG A CA 1
ATOM 604 C C . ARG A 1 78 ? 1.068 -22.280 -6.952 1.00 97.31 78 ARG A C 1
ATOM 606 O O . ARG A 1 78 ? 0.025 -22.898 -7.116 1.00 97.31 78 ARG A O 1
ATOM 613 N N . ASP A 1 79 ? 1.195 -20.980 -7.220 1.00 97.44 79 ASP A N 1
ATOM 614 C CA . ASP A 1 79 ? 0.105 -20.136 -7.727 1.00 97.44 79 ASP A CA 1
ATOM 615 C C . ASP A 1 79 ? -1.188 -20.201 -6.881 1.00 97.44 79 ASP A C 1
ATOM 617 O O . ASP A 1 79 ? -2.298 -20.060 -7.387 1.00 97.44 79 ASP A O 1
ATOM 621 N N . MET A 1 80 ? -1.062 -20.437 -5.568 1.00 98.00 80 MET A N 1
ATOM 622 C CA . MET A 1 80 ? -2.219 -20.621 -4.681 1.00 98.00 80 MET A CA 1
ATOM 623 C C . MET A 1 80 ? -3.050 -19.351 -4.492 1.00 98.00 80 MET A C 1
ATOM 625 O O . MET A 1 80 ? -4.217 -19.449 -4.119 1.00 98.00 80 MET A O 1
ATOM 629 N N . ARG A 1 81 ? -2.447 -18.167 -4.686 1.00 97.62 81 ARG A N 1
ATOM 630 C CA . ARG A 1 81 ? -3.113 -16.858 -4.537 1.00 97.62 81 ARG A CA 1
ATOM 631 C C . ARG A 1 81 ? -3.970 -16.764 -3.256 1.00 97.62 81 ARG A C 1
ATOM 633 O O . ARG A 1 81 ? -5.144 -16.400 -3.330 1.00 97.62 81 ARG A O 1
ATOM 640 N N . PRO A 1 82 ? -3.424 -17.107 -2.067 1.00 97.75 82 PRO A N 1
ATOM 641 C CA . PRO A 1 82 ? -4.229 -17.300 -0.858 1.00 97.75 82 PRO A CA 1
ATOM 642 C C . PRO A 1 82 ? -4.688 -15.988 -0.207 1.00 97.75 82 PRO A C 1
ATOM 644 O O . PRO A 1 82 ? -5.396 -16.020 0.797 1.00 97.75 82 PRO A O 1
ATOM 647 N N . TRP A 1 83 ? -4.266 -14.837 -0.738 1.00 97.75 83 TRP A N 1
ATOM 648 C CA . TRP A 1 83 ? -4.582 -13.529 -0.181 1.00 97.75 83 TRP A CA 1
ATOM 649 C C . TRP A 1 83 ? -6.092 -13.292 -0.097 1.00 97.75 83 TRP A C 1
ATOM 651 O O . TRP A 1 83 ? -6.872 -13.645 -0.986 1.00 97.75 83 TRP A O 1
ATOM 661 N N . LYS A 1 84 ? -6.491 -12.638 0.989 1.00 97.94 84 LYS A N 1
ATOM 662 C CA . LYS A 1 84 ? -7.816 -12.060 1.188 1.00 97.94 84 LYS A CA 1
ATOM 663 C C . LYS A 1 84 ? -7.589 -10.627 1.638 1.00 97.94 84 LYS A C 1
ATOM 665 O O . LYS A 1 84 ? -6.831 -10.402 2.575 1.00 97.94 84 LYS A O 1
ATOM 670 N N . PHE A 1 85 ? -8.213 -9.687 0.945 1.00 98.12 85 PHE A N 1
ATOM 671 C CA . PHE A 1 85 ? -8.127 -8.264 1.251 1.00 98.12 85 PHE A CA 1
ATOM 672 C C . PHE A 1 85 ? -9.509 -7.778 1.674 1.00 98.12 85 PHE A C 1
ATOM 674 O O . PHE A 1 85 ? -10.501 -8.155 1.044 1.00 98.12 85 PHE A O 1
ATOM 681 N N . ILE A 1 86 ? -9.571 -6.955 2.719 1.00 97.69 86 ILE A N 1
ATOM 682 C CA . ILE A 1 86 ? -10.807 -6.325 3.185 1.00 97.69 86 ILE A CA 1
ATOM 683 C C . ILE A 1 86 ? -10.595 -4.824 3.078 1.00 97.69 86 ILE A C 1
ATOM 685 O O . ILE A 1 86 ? -9.784 -4.257 3.793 1.00 97.69 86 ILE A O 1
ATOM 689 N N . VAL A 1 87 ? -11.323 -4.184 2.169 1.00 97.50 87 VAL A N 1
ATOM 690 C CA . VAL A 1 87 ? -11.262 -2.729 2.032 1.00 97.50 87 VAL A CA 1
ATOM 691 C C . VAL A 1 87 ? -12.229 -2.107 3.025 1.00 97.50 87 VAL A C 1
ATOM 693 O O . VAL A 1 87 ? -13.414 -2.435 3.003 1.00 97.50 87 VAL A O 1
ATOM 696 N N . LEU A 1 88 ? -11.721 -1.209 3.861 1.00 96.69 88 LEU A N 1
ATOM 697 C CA . LEU A 1 88 ? -12.493 -0.442 4.829 1.00 96.69 88 LEU A CA 1
ATOM 698 C C . LEU A 1 88 ? -12.458 1.035 4.439 1.00 96.69 88 LEU A C 1
ATOM 700 O O . LEU A 1 88 ? -11.393 1.646 4.441 1.00 96.69 88 LEU A O 1
ATOM 704 N N . ASP A 1 89 ? -13.615 1.606 4.129 1.00 93.50 89 ASP A N 1
ATOM 705 C CA . ASP A 1 89 ? -13.824 3.039 3.874 1.00 93.50 89 ASP A CA 1
ATOM 706 C C . ASP A 1 89 ? -14.902 3.646 4.799 1.00 93.50 89 ASP A C 1
ATOM 708 O O . ASP A 1 89 ? -15.168 4.847 4.768 1.00 93.50 89 ASP A O 1
ATOM 712 N N . GLU A 1 90 ? -15.465 2.847 5.710 1.00 95.38 90 GLU A N 1
ATOM 713 C CA . GLU A 1 90 ? -16.414 3.304 6.723 1.00 95.38 90 GLU A CA 1
ATOM 714 C C . GLU A 1 90 ? -15.706 3.858 7.966 1.00 95.38 90 GLU A C 1
ATOM 716 O O . GLU A 1 90 ? -14.973 3.146 8.666 1.00 95.38 90 GLU A O 1
ATOM 721 N N . ARG A 1 91 ? -15.983 5.127 8.300 1.00 95.50 91 ARG A N 1
ATOM 722 C CA . ARG A 1 91 ? -15.353 5.799 9.445 1.00 95.50 91 ARG A CA 1
ATOM 723 C C . ARG A 1 91 ? -15.589 5.069 10.770 1.00 95.50 91 ARG A C 1
ATOM 725 O O . ARG A 1 91 ? -14.626 4.829 11.492 1.00 95.50 91 ARG A O 1
ATOM 732 N N . ALA A 1 92 ? -16.830 4.661 11.049 1.00 97.19 92 ALA A N 1
ATOM 733 C CA . ALA A 1 92 ? -17.208 4.008 12.307 1.00 97.19 92 ALA A CA 1
ATOM 734 C C . ALA A 1 92 ? -16.446 2.691 12.552 1.00 97.19 92 ALA A C 1
ATOM 736 O O . ALA A 1 92 ? -15.995 2.414 13.668 1.00 97.19 92 ALA A O 1
ATOM 737 N N . THR A 1 93 ? -16.256 1.898 11.495 1.00 97.50 93 THR A N 1
ATOM 738 C CA . THR A 1 93 ? -15.497 0.645 11.547 1.00 97.50 93 THR A CA 1
ATOM 739 C C . THR A 1 93 ? -14.019 0.914 11.835 1.00 97.50 93 THR A C 1
ATOM 741 O O . THR A 1 93 ? -13.429 0.277 12.708 1.00 97.50 93 THR A O 1
ATOM 744 N N . MET A 1 94 ? -13.424 1.908 11.171 1.00 97.44 94 MET A N 1
ATOM 745 C CA . MET A 1 94 ? -12.032 2.301 11.418 1.00 97.44 94 MET A CA 1
ATOM 746 C C . MET A 1 94 ? -11.812 2.868 12.830 1.00 97.44 94 MET A C 1
ATOM 748 O O . MET A 1 94 ? -10.811 2.526 13.458 1.00 97.44 94 MET A O 1
ATOM 752 N N . ASP A 1 95 ? -12.747 3.656 13.365 1.00 97.19 95 ASP A N 1
ATOM 753 C CA . ASP A 1 95 ? -12.657 4.201 14.728 1.00 97.19 95 ASP A CA 1
ATOM 754 C C . ASP A 1 95 ? -12.740 3.093 15.786 1.00 97.19 95 ASP A C 1
ATOM 756 O O . ASP A 1 95 ? -11.991 3.098 16.768 1.00 97.19 95 ASP A O 1
ATOM 760 N N . THR A 1 96 ? -13.598 2.096 15.547 1.00 97.88 96 THR A N 1
ATOM 761 C CA . THR A 1 96 ? -13.708 0.904 16.399 1.00 97.88 96 THR A CA 1
ATOM 762 C C . THR A 1 96 ? -12.388 0.130 16.424 1.00 97.88 96 THR A C 1
ATOM 764 O O . THR A 1 96 ? -11.897 -0.224 17.497 1.00 97.88 96 THR A O 1
ATOM 767 N N . LEU A 1 97 ? -11.768 -0.084 15.258 1.00 97.62 97 LEU A N 1
ATOM 768 C CA . LEU A 1 97 ? -10.460 -0.737 15.160 1.00 97.62 97 LEU A CA 1
ATOM 769 C C . LEU A 1 97 ? -9.358 0.090 15.832 1.00 97.62 97 LEU A C 1
ATOM 771 O O . LEU A 1 97 ? -8.547 -0.461 16.574 1.00 97.62 97 LEU A O 1
ATOM 775 N N . ALA A 1 98 ? -9.342 1.410 15.634 1.00 97.56 98 ALA A N 1
ATOM 776 C CA . ALA A 1 98 ? -8.369 2.300 16.260 1.00 97.56 98 ALA A CA 1
ATOM 777 C C . ALA A 1 98 ? -8.438 2.246 17.794 1.00 97.56 98 ALA A C 1
ATOM 779 O O . ALA A 1 98 ? -7.408 2.310 18.461 1.00 97.56 98 ALA A O 1
ATOM 780 N N . ALA A 1 99 ? -9.636 2.112 18.368 1.00 97.69 99 ALA A N 1
ATOM 781 C CA . ALA A 1 99 ? -9.815 1.988 19.814 1.00 97.69 99 ALA A CA 1
ATOM 782 C C . ALA A 1 99 ? -9.260 0.667 20.378 1.00 97.69 99 ALA A C 1
ATOM 784 O O . ALA A 1 99 ? -8.826 0.628 21.528 1.00 97.69 99 ALA A O 1
ATOM 785 N N . GLN A 1 100 ? -9.254 -0.403 19.579 1.00 97.88 100 GLN A N 1
ATOM 786 C CA . GLN A 1 100 ? -8.832 -1.744 20.000 1.00 97.88 100 GLN A CA 1
ATOM 787 C C . GLN A 1 100 ? -7.371 -2.066 19.653 1.00 97.88 100 GLN A C 1
ATOM 789 O O . GLN A 1 100 ? -6.768 -2.945 20.268 1.00 97.88 100 GLN A O 1
ATOM 794 N N . LEU A 1 101 ? -6.783 -1.364 18.680 1.00 97.38 101 LEU A N 1
ATOM 795 C CA . LEU A 1 101 ? -5.432 -1.618 18.183 1.00 97.38 101 LEU A CA 1
ATOM 796 C C . LEU A 1 101 ? -4.443 -0.557 18.707 1.00 97.38 101 LEU A C 1
ATOM 798 O O . LEU A 1 101 ? -4.418 0.573 18.205 1.00 97.38 101 LEU A O 1
ATOM 802 N N . PRO A 1 102 ? -3.554 -0.898 19.663 1.00 96.00 102 PRO A N 1
ATOM 803 C CA . PRO A 1 102 ? -2.724 0.089 20.364 1.00 96.00 102 PRO A CA 1
ATOM 804 C C . PRO A 1 102 ? -1.766 0.857 19.443 1.00 96.00 102 PRO A C 1
ATOM 806 O O . PRO A 1 102 ? -1.439 2.010 19.713 1.00 96.00 102 PRO A O 1
ATOM 809 N N . TYR A 1 103 ? -1.357 0.258 18.321 1.00 97.44 103 TYR A N 1
ATOM 810 C CA . TYR A 1 103 ? -0.391 0.843 17.384 1.00 97.44 103 TYR A CA 1
ATOM 811 C C . TYR A 1 103 ? -1.004 1.306 16.054 1.00 97.44 10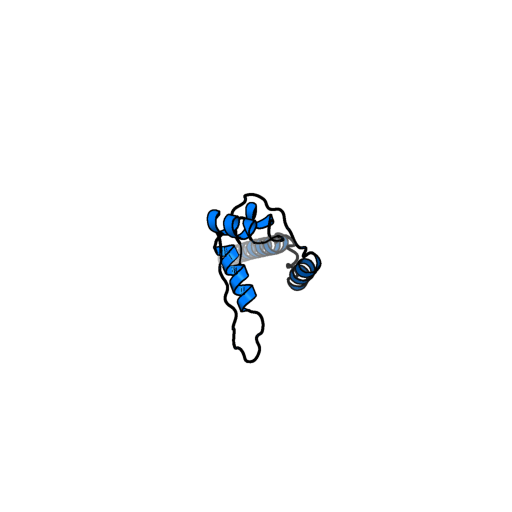3 TYR A C 1
ATOM 813 O O . TYR A 1 103 ? -0.265 1.706 15.154 1.00 97.44 103 TYR A O 1
ATOM 821 N N . ALA A 1 104 ? -2.337 1.279 15.929 1.00 97.38 104 ALA A N 1
ATOM 822 C CA . ALA A 1 104 ? -3.054 1.670 14.712 1.00 97.38 104 ALA A CA 1
ATOM 823 C C . ALA A 1 104 ? -3.885 2.956 14.889 1.00 97.38 104 ALA A C 1
ATOM 825 O O . ALA A 1 104 ? -4.909 3.142 14.238 1.00 97.38 104 ALA A O 1
ATOM 826 N N . GLN A 1 105 ? -3.448 3.870 15.763 1.00 97.44 105 GLN A N 1
ATOM 827 C CA . GLN A 1 105 ? -4.185 5.108 16.064 1.00 97.44 105 GLN A CA 1
ATOM 828 C C . GLN A 1 105 ? -4.386 6.019 14.842 1.00 97.44 105 GLN A C 1
ATOM 830 O O . GLN A 1 105 ? -5.342 6.790 14.814 1.00 97.44 105 GLN A O 1
ATOM 835 N N . MET A 1 106 ? -3.544 5.888 13.810 1.00 97.56 106 MET A N 1
ATOM 836 C CA . MET A 1 106 ? -3.686 6.628 12.551 1.00 97.56 106 MET A CA 1
ATOM 837 C C . MET A 1 106 ? -4.978 6.296 11.792 1.00 97.56 106 MET A C 1
ATOM 839 O O . MET A 1 106 ? -5.375 7.059 10.917 1.00 97.56 106 MET A O 1
ATOM 843 N N . LEU A 1 107 ? -5.653 5.185 12.120 1.00 97.62 107 LEU A N 1
ATOM 844 C CA . LEU A 1 107 ? -6.952 4.828 11.543 1.00 97.62 107 LEU A CA 1
ATOM 845 C C . LEU A 1 107 ? -8.037 5.876 11.825 1.00 97.62 107 LEU A C 1
ATOM 847 O O . LEU A 1 107 ? -8.982 5.960 11.053 1.00 97.62 107 LEU A O 1
ATOM 851 N N . LYS A 1 108 ? -7.882 6.704 12.868 1.00 96.06 108 LYS A N 1
ATOM 852 C CA . LYS A 1 108 ? -8.791 7.831 13.154 1.00 96.06 108 LYS A CA 1
ATOM 853 C C . LYS A 1 108 ? -8.753 8.906 12.063 1.00 96.06 108 LYS A C 1
ATOM 855 O O . LYS A 1 108 ? -9.748 9.583 11.820 1.00 96.06 108 LYS A O 1
ATOM 860 N N . GLU A 1 109 ? -7.606 9.052 11.401 1.00 96.50 109 GLU A N 1
ATOM 861 C CA . GLU A 1 109 ? -7.369 10.043 10.344 1.00 96.50 109 GLU A CA 1
ATOM 862 C C . GLU A 1 109 ? -7.462 9.414 8.951 1.00 96.50 109 GLU A C 1
ATOM 864 O O . GLU A 1 109 ? -7.950 10.045 8.022 1.00 96.50 109 GLU A O 1
ATOM 869 N N . ALA A 1 110 ? -7.026 8.160 8.793 1.00 97.44 110 ALA A N 1
ATOM 870 C CA . ALA A 1 110 ? -6.930 7.520 7.487 1.00 97.44 110 ALA A CA 1
ATOM 871 C C . ALA A 1 110 ? -8.302 7.457 6.777 1.00 97.44 110 ALA A C 1
ATOM 873 O O . ALA A 1 110 ? -9.277 7.017 7.396 1.00 97.44 110 ALA A O 1
ATOM 874 N N . PRO A 1 111 ? -8.393 7.842 5.491 1.00 96.44 111 PRO A N 1
ATOM 875 C CA . PRO A 1 111 ? -9.645 7.807 4.728 1.00 96.44 111 PRO A CA 1
ATOM 876 C C . PRO A 1 111 ? -10.042 6.394 4.267 1.00 96.44 111 PRO A C 1
ATOM 878 O O . PRO A 1 111 ? -11.204 6.163 3.950 1.00 96.44 111 PRO A O 1
ATOM 881 N N . ALA A 1 112 ? -9.094 5.452 4.212 1.00 97.50 112 ALA A N 1
ATOM 882 C CA . ALA A 1 112 ? -9.340 4.049 3.886 1.00 97.50 112 ALA A CA 1
ATOM 883 C C . ALA A 1 112 ? -8.235 3.136 4.451 1.00 97.50 112 ALA A C 1
ATOM 885 O O . ALA A 1 112 ? -7.106 3.583 4.672 1.00 97.50 112 ALA A O 1
ATOM 886 N N . ALA A 1 113 ? -8.544 1.849 4.621 1.00 97.19 113 ALA A N 1
ATOM 887 C CA . ALA A 1 113 ? -7.603 0.787 4.986 1.00 97.19 113 ALA A CA 1
ATOM 888 C C . ALA A 1 113 ? -7.825 -0.483 4.136 1.00 97.19 113 ALA A C 1
ATOM 890 O O . ALA A 1 113 ? -8.921 -0.699 3.615 1.00 97.19 113 ALA A O 1
ATOM 891 N N . ILE A 1 114 ? -6.776 -1.301 3.978 1.00 97.12 114 ILE A N 1
ATOM 892 C CA . ILE A 1 114 ? -6.776 -2.615 3.297 1.00 97.12 114 ILE A CA 1
ATOM 893 C C . ILE A 1 114 ? -6.179 -3.657 4.242 1.00 97.12 114 ILE A C 1
ATOM 895 O O . ILE A 1 114 ? -5.191 -3.293 4.924 1.00 97.12 114 ILE A O 1
#

InterPro domains:
  IPR000415 Nitroreductase-like [G3DSA:3.40.109.10] (33-114)
  IPR000415 Nitroreductase-like [SSF55469] (42-114)
  IPR029479 Nitroreductase [PF00881] (45-98)
  IPR050627 Nitroreductase/BluB [PTHR23026] (32-99)

Solvent-accessible surface area (backbone atoms only — not comparable to full-atom values): 7099 Å² total; per-residue (Å²): 132,60,71,68,58,56,52,51,51,52,51,52,53,52,49,50,53,50,50,52,53,50,51,53,55,63,67,65,51,72,89,70,71,74,79,58,61,68,56,56,52,52,50,53,64,73,68,63,72,91,82,71,78,59,63,87,68,75,76,53,68,71,57,53,52,50,54,51,52,56,60,71,65,54,88,48,77,90,72,60,70,81,80,84,82,61,79,44,68,54,65,69,62,34,42,55,48,25,76,74,33,93,87,41,57,41,38,70,43,44,54,59,50,109

Nearest PDB structures (foldseek):
  3m5k-assembly1_B  TM=9.682E-01  e=4.537E-06  Parabacteroides distasonis ATCC 8503
  3kwk-assembly1_A-2  TM=9.780E-01  e=9.097E-06  Bacteroides thetaiotaomicron VPI-5482
  3e10-assembly1_A  TM=9.536E-01  e=1.193E-04  Clostridium acetobutylicum
  1zch-assembly1_A-2  TM=9.452E-01  e=3.362E-03  Bacillus subtilis
  1nox-assembly1_A-2  TM=9.294E-01  e=2.729E-03  Thermus thermophilus HB8

pLDDT: mean 92.71, std 9.75, range [56.69, 98.5]